Protein AF-A0A259MNX0-F1 (afdb_monomer_lite)

Foldseek 3Di:
DDDDPPPPPPPCPVVCALVNVQAQHP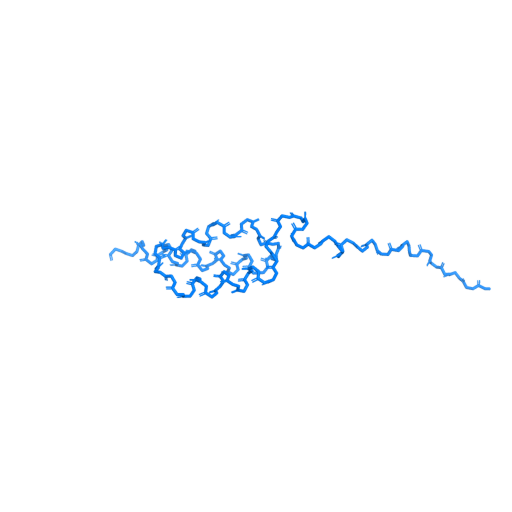VRVVVLVVVLVVDPLVVNLVSLVVRLVRHPDPVVSVVSVVVSVVSVVVVVDD

Radius of gyration: 19.0 Å; chains: 1; bounding box: 34×16×69 Å

Secondary structure (DSSP, 8-state):
------------TTSS-TTTTTPPPHHHHHHHHHHHHHS-HHHHHHHHHHHGGG---HHHHHHHHHHHHHHHHHTT--

Sequence (78 aa):
MAAEKLASPACQAHEADDAYMGFATREEIVRFLTELDSAPVPAKAEMLRRMLPKIRDSVLHAEIRARLTAIESDKSAP

pLDDT: mean 78.26, std 18.15, range [33.19, 94.56]

Structure (mmCIF, N/CA/C/O backbone):
data_AF-A0A259MNX0-F1
#
_entry.id   AF-A0A259MNX0-F1
#
loop_
_atom_site.group_PDB
_atom_site.id
_atom_site.type_symbol
_atom_site.label_atom_id
_atom_site.label_alt_id
_atom_site.label_comp_id
_atom_site.label_asym_id
_atom_site.label_entity_id
_atom_site.label_seq_id
_atom_site.pdbx_PDB_ins_code
_atom_site.Cartn_x
_atom_site.Cartn_y
_atom_site.Cartn_z
_atom_site.occupancy
_atom_site.B_iso_or_equiv
_atom_site.auth_seq_id
_atom_site.auth_comp_id
_atom_site.auth_asym_id
_atom_site.auth_atom_id
_atom_site.pdbx_PDB_model_num
ATOM 1 N N . MET A 1 1 ? 8.688 -7.207 -54.125 1.00 33.19 1 MET A N 1
ATOM 2 C CA . MET A 1 1 ? 9.300 -7.298 -52.782 1.00 33.19 1 MET A CA 1
ATOM 3 C C . MET A 1 1 ? 8.464 -6.435 -51.854 1.00 33.19 1 MET A C 1
ATOM 5 O O . MET A 1 1 ? 8.077 -5.347 -52.261 1.00 33.19 1 MET A O 1
ATOM 9 N N . ALA A 1 2 ? 8.024 -7.008 -50.735 1.00 40.50 2 ALA A N 1
ATOM 10 C CA . ALA A 1 2 ? 6.921 -6.509 -49.921 1.00 40.50 2 ALA A CA 1
ATOM 11 C C . ALA A 1 2 ? 7.308 -5.286 -49.079 1.00 40.50 2 ALA A C 1
ATOM 13 O O . ALA A 1 2 ? 8.442 -5.157 -48.635 1.00 40.50 2 ALA A O 1
ATOM 14 N N . ALA A 1 3 ? 6.327 -4.408 -48.869 1.00 47.66 3 ALA A N 1
ATOM 15 C CA . ALA A 1 3 ? 6.398 -3.248 -47.998 1.00 47.66 3 ALA A CA 1
ATOM 16 C C . ALA A 1 3 ? 6.483 -3.682 -46.526 1.00 47.66 3 ALA A C 1
ATOM 18 O O . ALA A 1 3 ? 5.473 -3.885 -45.843 1.00 47.66 3 ALA A O 1
ATOM 19 N N . GLU A 1 4 ? 7.705 -3.818 -46.035 1.00 48.84 4 GLU A N 1
ATOM 20 C CA . GLU A 1 4 ? 7.999 -3.950 -44.617 1.00 48.84 4 GLU A CA 1
ATOM 21 C C . GLU A 1 4 ? 7.981 -2.543 -44.032 1.00 48.84 4 GLU A C 1
ATOM 23 O O . GLU A 1 4 ? 8.964 -1.811 -44.036 1.00 48.84 4 GLU A O 1
ATOM 28 N N . LYS A 1 5 ? 6.778 -2.134 -43.626 1.00 45.84 5 LYS A N 1
ATOM 29 C CA . LYS A 1 5 ? 6.518 -1.167 -42.556 1.00 45.84 5 LYS A CA 1
ATOM 30 C C . LYS A 1 5 ? 7.757 -1.080 -41.659 1.00 45.84 5 LYS A C 1
ATOM 32 O O . LYS A 1 5 ? 7.993 -1.969 -40.844 1.00 45.84 5 LYS A O 1
ATOM 37 N N . LEU A 1 6 ? 8.517 0.003 -41.814 1.00 46.59 6 LEU A N 1
ATOM 38 C CA . LEU A 1 6 ? 9.394 0.533 -40.781 1.00 46.59 6 LEU A CA 1
ATOM 39 C C . LEU A 1 6 ? 8.462 0.963 -39.646 1.00 46.59 6 LEU A C 1
ATOM 41 O O . LEU A 1 6 ? 8.175 2.142 -39.463 1.00 46.59 6 LEU A O 1
ATOM 45 N N . ALA A 1 7 ? 7.880 -0.012 -38.949 1.00 50.81 7 ALA A N 1
ATOM 46 C CA . ALA A 1 7 ? 7.358 0.209 -37.626 1.00 50.81 7 ALA A CA 1
ATOM 47 C C . ALA A 1 7 ? 8.604 0.566 -36.826 1.00 50.81 7 ALA A C 1
ATOM 49 O O . ALA A 1 7 ? 9.379 -0.314 -36.449 1.00 50.81 7 ALA A O 1
ATOM 50 N N . SER A 1 8 ? 8.854 1.876 -36.724 1.00 48.91 8 SER A N 1
ATOM 51 C CA . SER A 1 8 ? 9.874 2.462 -35.870 1.00 48.91 8 SER A CA 1
ATOM 52 C C . SER A 1 8 ? 9.902 1.658 -34.578 1.00 48.91 8 SER A C 1
ATOM 54 O O . SER A 1 8 ? 8.812 1.370 -34.070 1.00 48.91 8 SER A O 1
ATOM 56 N N . PRO A 1 9 ? 11.094 1.237 -34.109 1.00 52.91 9 PRO A N 1
ATOM 57 C CA . PRO A 1 9 ? 11.232 0.326 -32.981 1.00 52.91 9 PRO A CA 1
ATOM 58 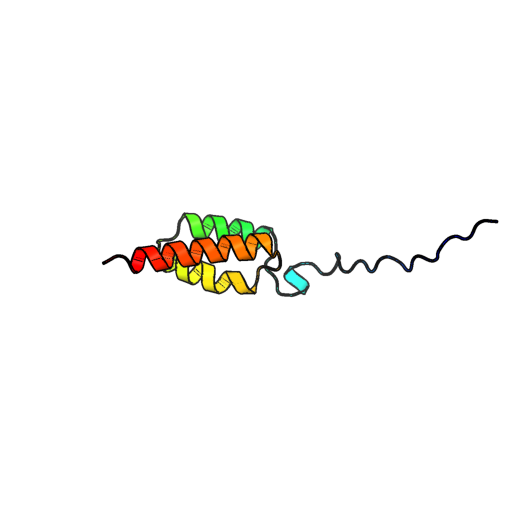C C . PRO A 1 9 ? 10.278 0.812 -31.910 1.00 52.91 9 PRO A C 1
ATOM 60 O O . PRO A 1 9 ? 10.374 1.976 -31.520 1.00 52.91 9 PRO A O 1
ATOM 63 N N . ALA A 1 10 ? 9.283 -0.016 -31.567 1.00 58.94 10 ALA A N 1
ATOM 64 C CA . ALA A 1 10 ? 8.310 0.326 -30.547 1.00 58.94 10 ALA A CA 1
ATOM 65 C C . ALA A 1 10 ? 9.134 0.840 -29.376 1.00 58.94 10 ALA A C 1
ATOM 67 O O . ALA A 1 10 ? 9.948 0.078 -28.855 1.00 58.94 10 ALA A O 1
ATOM 68 N N . CYS A 1 11 ? 9.048 2.147 -29.097 1.00 48.47 11 CYS A N 1
ATOM 69 C CA . CYS A 1 11 ? 9.860 2.784 -28.079 1.00 48.47 11 CYS A CA 1
ATOM 70 C C . CYS A 1 11 ? 9.688 1.924 -26.839 1.00 48.47 11 CYS A C 1
ATOM 72 O O . CYS A 1 11 ? 8.591 1.882 -26.278 1.00 48.47 11 CYS A O 1
ATOM 74 N N . GLN A 1 12 ? 10.734 1.185 -26.467 1.00 46.34 12 GLN A N 1
ATOM 75 C CA . GLN A 1 12 ? 10.749 0.367 -25.267 1.00 46.34 12 GLN A CA 1
ATOM 76 C C . GLN A 1 12 ? 10.856 1.322 -24.076 1.00 46.34 12 GLN A C 1
ATOM 78 O O . GLN A 1 12 ? 11.778 1.271 -23.282 1.00 46.34 12 GLN A O 1
ATOM 83 N N . ALA A 1 13 ? 9.869 2.203 -23.921 1.00 52.22 13 ALA A N 1
ATOM 84 C CA . ALA A 1 13 ? 9.602 2.952 -22.704 1.00 52.22 13 ALA A CA 1
ATOM 85 C C . ALA A 1 13 ? 9.088 2.022 -21.585 1.00 52.22 13 ALA A C 1
ATOM 87 O O . ALA A 1 13 ? 8.647 2.490 -20.544 1.00 52.22 13 ALA A O 1
ATOM 88 N N . HIS A 1 14 ? 9.131 0.704 -21.807 1.00 51.19 14 HIS A N 1
ATOM 89 C CA . HIS A 1 14 ? 9.048 -0.309 -20.767 1.00 51.19 14 HIS A CA 1
ATOM 90 C C . HIS A 1 14 ? 10.366 -0.441 -19.979 1.00 51.19 14 HIS A C 1
ATOM 92 O O . HIS A 1 14 ? 10.325 -0.878 -18.837 1.00 51.19 14 HIS A O 1
ATOM 98 N N . GLU A 1 15 ? 11.514 -0.032 -20.543 1.00 46.75 15 GLU A N 1
ATOM 99 C CA . GLU A 1 15 ? 12.826 -0.086 -19.863 1.00 46.75 15 GLU A CA 1
ATOM 100 C C . GLU A 1 15 ? 13.058 1.060 -18.867 1.00 46.75 15 GLU A C 1
ATOM 102 O O . GLU A 1 15 ? 14.027 1.041 -18.110 1.00 46.75 15 GLU A O 1
ATOM 107 N N . ALA A 1 16 ? 12.162 2.050 -18.822 1.00 53.66 16 ALA A N 1
ATOM 108 C CA . ALA A 1 16 ? 12.105 2.968 -17.695 1.00 53.66 16 ALA A CA 1
ATOM 109 C C . ALA A 1 16 ? 11.444 2.225 -16.526 1.00 53.66 16 ALA A C 1
ATOM 111 O O . ALA A 1 16 ? 10.218 2.239 -16.379 1.00 53.66 16 ALA A O 1
ATOM 112 N N . ASP A 1 17 ? 12.269 1.522 -15.749 1.00 64.44 17 ASP A N 1
ATOM 113 C CA . ASP A 1 17 ? 11.844 0.821 -14.540 1.00 64.44 17 ASP A CA 1
ATOM 114 C C . ASP A 1 17 ? 11.033 1.768 -13.638 1.00 64.44 17 ASP A C 1
ATOM 116 O O . ASP A 1 17 ? 11.281 2.978 -13.610 1.00 64.44 17 ASP A O 1
ATOM 120 N N . ASP A 1 18 ? 10.049 1.240 -12.909 1.00 70.25 18 ASP A N 1
ATOM 121 C CA . ASP A 1 18 ? 9.215 2.032 -11.996 1.00 70.25 18 ASP A CA 1
ATOM 122 C C . ASP A 1 18 ? 10.070 2.919 -11.079 1.00 70.25 18 ASP A C 1
ATOM 124 O O . ASP A 1 18 ? 9.776 4.108 -10.918 1.00 70.25 18 ASP A O 1
ATOM 128 N N . ALA A 1 19 ? 11.200 2.380 -10.606 1.00 71.69 19 ALA A N 1
ATOM 129 C CA . ALA A 1 19 ? 12.169 3.107 -9.796 1.00 71.69 19 ALA A CA 1
ATOM 130 C C . ALA A 1 19 ? 12.795 4.309 -10.524 1.00 71.69 19 ALA A C 1
ATOM 132 O O . ALA A 1 19 ? 12.988 5.364 -9.917 1.00 71.69 19 ALA A O 1
ATOM 133 N N . TYR A 1 20 ? 13.094 4.185 -11.822 1.00 68.00 20 TYR A N 1
ATOM 134 C CA . TYR A 1 20 ? 13.663 5.272 -12.626 1.00 68.00 20 TYR A CA 1
ATOM 135 C C . TYR A 1 20 ? 12.684 6.445 -12.768 1.00 68.00 20 TYR A C 1
ATOM 137 O O . TYR A 1 20 ? 13.089 7.605 -12.735 1.00 68.00 20 TYR A O 1
ATOM 145 N N . MET A 1 21 ? 11.386 6.151 -12.869 1.00 78.62 21 MET A N 1
ATOM 146 C CA . MET A 1 21 ? 10.327 7.161 -12.994 1.00 78.62 21 MET A CA 1
ATOM 147 C C . MET A 1 21 ? 9.836 7.706 -11.641 1.00 78.62 21 MET A C 1
ATOM 149 O O . MET A 1 21 ? 8.940 8.548 -11.609 1.00 78.62 21 MET A O 1
ATOM 153 N N . GLY A 1 22 ? 10.417 7.252 -10.524 1.00 82.69 22 GLY A N 1
ATOM 154 C CA . GLY A 1 22 ? 10.023 7.657 -9.172 1.00 82.69 22 GLY A CA 1
ATOM 155 C C . GLY A 1 22 ? 8.744 6.986 -8.657 1.00 82.69 22 GLY A C 1
ATOM 156 O O . GLY A 1 22 ? 8.207 7.406 -7.627 1.00 82.69 22 GLY A O 1
ATOM 157 N N . PHE A 1 23 ? 8.260 5.954 -9.351 1.00 87.62 23 PHE A N 1
ATOM 158 C CA . PHE A 1 23 ? 7.177 5.095 -8.890 1.00 87.62 23 PHE A CA 1
ATOM 159 C C . PHE A 1 23 ? 7.720 3.967 -8.010 1.00 87.62 23 PHE A C 1
ATOM 161 O O . PHE A 1 23 ? 8.887 3.589 -8.078 1.00 87.62 23 PHE A O 1
ATOM 168 N N . ALA A 1 24 ? 6.853 3.431 -7.157 1.00 88.19 24 ALA A N 1
ATOM 169 C CA . ALA A 1 24 ? 7.168 2.262 -6.362 1.00 88.19 24 ALA A CA 1
ATOM 170 C C . ALA A 1 24 ? 7.257 1.036 -7.273 1.00 88.19 24 ALA A C 1
ATOM 172 O O . ALA A 1 24 ? 6.329 0.736 -8.031 1.00 88.19 24 ALA A O 1
ATOM 173 N N . THR A 1 25 ? 8.357 0.305 -7.153 1.00 88.88 25 THR A N 1
ATOM 174 C CA . THR A 1 25 ? 8.529 -0.990 -7.810 1.00 88.88 25 THR A CA 1
ATOM 175 C C . THR A 1 25 ? 7.552 -2.024 -7.257 1.00 88.88 25 THR A C 1
ATOM 177 O O . THR A 1 25 ? 6.993 -1.888 -6.163 1.00 88.88 25 THR A O 1
ATOM 180 N N . ARG A 1 26 ? 7.377 -3.133 -7.983 1.00 86.88 26 ARG A N 1
ATOM 181 C CA . ARG A 1 26 ? 6.556 -4.257 -7.508 1.00 86.88 26 ARG A CA 1
ATOM 182 C C . ARG A 1 26 ? 7.027 -4.789 -6.150 1.00 86.88 26 ARG A C 1
ATOM 184 O O . ARG A 1 26 ? 6.192 -5.122 -5.314 1.00 86.88 26 ARG A O 1
ATOM 191 N N . GLU A 1 27 ? 8.336 -4.879 -5.927 1.00 89.06 27 GLU A N 1
ATOM 192 C CA . GLU A 1 27 ? 8.907 -5.358 -4.662 1.00 89.06 27 GLU A CA 1
ATOM 193 C C . GLU A 1 27 ? 8.595 -4.405 -3.503 1.00 89.06 27 GLU A C 1
ATOM 195 O O . GLU A 1 27 ? 8.173 -4.849 -2.433 1.00 89.06 27 GLU A O 1
ATOM 200 N N . GLU A 1 28 ? 8.710 -3.094 -3.733 1.00 89.88 28 GLU A N 1
ATOM 201 C CA . GLU A 1 28 ? 8.324 -2.077 -2.754 1.00 89.88 28 GLU A CA 1
ATOM 202 C C . GLU A 1 28 ? 6.827 -2.117 -2.445 1.00 89.88 28 GLU A C 1
ATOM 204 O O . GLU A 1 28 ? 6.445 -2.020 -1.281 1.00 89.88 28 GLU A O 1
ATOM 209 N N . ILE A 1 29 ? 5.978 -2.305 -3.460 1.00 90.06 29 ILE A N 1
ATOM 210 C CA . ILE A 1 29 ? 4.527 -2.438 -3.284 1.00 90.06 29 ILE A CA 1
ATOM 211 C C . ILE A 1 29 ? 4.198 -3.677 -2.448 1.00 90.06 29 ILE A C 1
ATOM 213 O O . ILE A 1 29 ? 3.405 -3.586 -1.513 1.00 90.06 29 ILE A O 1
ATOM 217 N N . VAL A 1 30 ? 4.803 -4.831 -2.742 1.00 92.31 30 VAL A N 1
ATOM 218 C CA . VAL A 1 30 ? 4.559 -6.066 -1.978 1.00 92.31 30 VAL A CA 1
ATOM 219 C C . VAL A 1 30 ? 4.997 -5.896 -0.526 1.00 92.31 30 VAL A C 1
ATOM 221 O O . VAL A 1 30 ? 4.210 -6.174 0.378 1.00 92.31 30 VAL A O 1
ATOM 224 N N . ARG A 1 31 ? 6.207 -5.375 -0.291 1.00 93.50 31 ARG A N 1
ATOM 225 C CA . ARG A 1 31 ? 6.703 -5.105 1.064 1.00 93.50 31 ARG A CA 1
ATOM 226 C C . ARG A 1 31 ? 5.788 -4.135 1.810 1.00 93.50 31 ARG A C 1
ATOM 228 O O . ARG A 1 31 ? 5.442 -4.385 2.962 1.00 93.50 31 ARG A O 1
ATOM 235 N N . PHE A 1 32 ? 5.368 -3.062 1.147 1.00 92.81 32 PHE A N 1
ATOM 236 C CA . PHE A 1 32 ? 4.436 -2.091 1.703 1.00 92.81 32 PHE A CA 1
ATOM 237 C C . PHE A 1 32 ? 3.111 -2.738 2.109 1.00 92.81 32 PHE A C 1
ATOM 239 O O . PHE A 1 32 ? 2.626 -2.476 3.203 1.00 92.81 32 PHE A O 1
ATOM 246 N N . LEU A 1 33 ? 2.529 -3.596 1.264 1.00 92.50 33 LEU A N 1
ATOM 247 C CA . LEU A 1 33 ? 1.276 -4.287 1.577 1.00 92.50 33 LEU A CA 1
ATOM 248 C C . LEU A 1 33 ? 1.430 -5.238 2.773 1.00 92.50 33 LEU A C 1
ATOM 250 O O . LEU A 1 33 ? 0.520 -5.320 3.595 1.00 92.50 33 LEU A O 1
ATOM 254 N N . THR A 1 34 ? 2.579 -5.906 2.914 1.00 94.56 34 THR A N 1
ATOM 255 C CA . THR A 1 34 ? 2.886 -6.730 4.095 1.00 94.56 34 THR A CA 1
ATOM 256 C C . THR A 1 34 ? 2.973 -5.892 5.372 1.00 94.56 34 THR A C 1
ATOM 258 O O . THR A 1 34 ? 2.373 -6.250 6.387 1.00 94.56 34 THR A O 1
ATOM 261 N N . GLU A 1 35 ? 3.678 -4.757 5.334 1.00 93.19 35 GLU A N 1
ATOM 262 C CA . GLU A 1 35 ? 3.761 -3.845 6.484 1.00 93.19 35 GLU A CA 1
ATOM 263 C C . GLU A 1 35 ? 2.391 -3.227 6.807 1.00 93.19 35 GLU A C 1
ATOM 265 O O . GLU A 1 35 ? 2.018 -3.107 7.975 1.00 93.19 35 GLU A O 1
ATOM 270 N N . LEU A 1 36 ? 1.607 -2.896 5.778 1.00 92.25 36 LEU A N 1
ATOM 271 C CA . LEU A 1 36 ? 0.259 -2.356 5.914 1.00 92.25 36 LEU A CA 1
ATOM 272 C C . LEU A 1 36 ? -0.684 -3.336 6.614 1.00 92.25 36 LEU A C 1
ATOM 274 O O . LEU A 1 36 ? -1.539 -2.904 7.383 1.00 92.25 36 LEU A O 1
ATOM 278 N N . ASP A 1 37 ? -0.562 -4.639 6.367 1.00 91.94 37 ASP A N 1
ATOM 279 C CA . ASP A 1 37 ? -1.420 -5.635 7.010 1.00 91.94 37 ASP A CA 1
ATOM 280 C C . ASP A 1 37 ? -1.182 -5.694 8.527 1.00 91.94 37 ASP A C 1
ATOM 282 O O . ASP A 1 37 ? -2.138 -5.694 9.307 1.00 91.94 37 ASP A O 1
ATOM 286 N N . SER A 1 38 ? 0.087 -5.593 8.932 1.00 91.94 38 SER A N 1
ATOM 287 C CA . SER A 1 38 ? 0.532 -5.662 10.331 1.00 91.94 38 SER A CA 1
ATOM 288 C C . SER A 1 38 ? 0.382 -4.347 11.112 1.00 91.94 38 SER A C 1
ATOM 290 O O . SER A 1 38 ? 0.458 -4.345 12.341 1.00 91.94 38 SER A O 1
ATOM 292 N N . ALA A 1 39 ? 0.195 -3.214 10.432 1.00 92.38 39 ALA A N 1
ATOM 293 C CA . ALA A 1 39 ? 0.112 -1.902 11.070 1.00 92.38 39 ALA A CA 1
ATOM 294 C C . ALA A 1 39 ? -1.246 -1.662 11.772 1.00 92.38 39 ALA A C 1
ATOM 296 O O . ALA A 1 39 ? -2.275 -2.186 11.352 1.00 92.38 39 ALA A O 1
ATOM 297 N N . PRO A 1 40 ? -1.322 -0.823 12.819 1.00 91.12 40 PRO A N 1
ATOM 298 C CA . PRO A 1 40 ? -2.605 -0.395 13.378 1.00 91.12 40 PRO A CA 1
ATOM 299 C C . PRO A 1 40 ? -3.337 0.565 12.423 1.00 91.12 40 PRO A C 1
ATOM 301 O O . PRO A 1 40 ? -2.704 1.314 11.682 1.00 91.12 40 PRO A O 1
ATOM 304 N N . VAL A 1 41 ? -4.675 0.603 12.475 1.00 86.88 41 VAL A N 1
ATOM 305 C CA . VAL A 1 41 ? -5.547 1.443 11.617 1.00 86.88 41 VAL A CA 1
ATOM 306 C C . VAL A 1 41 ? -5.053 2.892 11.406 1.00 86.88 41 VAL A C 1
ATOM 308 O O . VAL A 1 41 ? -4.966 3.311 10.249 1.00 86.88 41 VAL A O 1
ATOM 311 N N . PRO A 1 42 ? -4.672 3.671 12.443 1.00 85.25 42 PRO A N 1
ATOM 312 C CA . PRO A 1 42 ? -4.162 5.031 12.234 1.00 85.25 42 PRO A CA 1
ATOM 313 C C . PRO A 1 42 ? -2.864 5.074 11.415 1.00 85.25 42 PRO A C 1
ATOM 315 O O . PRO A 1 42 ? -2.704 5.955 10.571 1.00 85.25 42 PRO A O 1
ATOM 318 N N . ALA A 1 43 ? -1.964 4.108 11.615 1.00 89.50 43 ALA A N 1
ATOM 319 C CA . ALA A 1 43 ? -0.742 3.992 10.827 1.00 89.50 43 ALA A CA 1
ATOM 320 C C . ALA A 1 43 ? -1.049 3.546 9.389 1.00 89.50 43 ALA A C 1
ATOM 322 O O . ALA A 1 43 ? -0.469 4.095 8.455 1.00 89.50 43 ALA A O 1
ATOM 323 N N . LYS A 1 44 ? -2.024 2.641 9.186 1.00 91.25 44 LYS A N 1
ATOM 324 C CA . LYS A 1 44 ? -2.465 2.225 7.842 1.00 91.25 44 LYS A CA 1
ATOM 325 C C . LYS A 1 44 ? -2.908 3.421 7.000 1.00 91.25 44 LYS A C 1
ATOM 327 O O . LYS A 1 44 ? -2.478 3.551 5.859 1.00 91.25 44 LYS A O 1
ATOM 332 N N . ALA A 1 45 ? -3.718 4.324 7.556 1.00 90.25 45 ALA A N 1
ATOM 333 C CA . ALA A 1 45 ? -4.186 5.504 6.826 1.00 90.25 45 ALA A CA 1
ATOM 334 C C . ALA A 1 45 ? -3.027 6.412 6.370 1.00 90.25 45 ALA A C 1
ATOM 336 O O . ALA A 1 45 ? -2.990 6.848 5.218 1.00 90.25 45 ALA A O 1
ATOM 337 N N . GLU A 1 46 ? -2.052 6.672 7.244 1.00 91.62 46 GLU A N 1
ATOM 338 C CA . GLU A 1 46 ? -0.876 7.478 6.896 1.00 91.62 46 GLU A CA 1
ATOM 339 C C . GLU A 1 46 ? -0.001 6.793 5.836 1.00 91.62 46 GLU A C 1
ATOM 341 O O . GLU A 1 46 ? 0.404 7.419 4.853 1.00 91.62 46 GLU A O 1
ATOM 346 N N . MET A 1 47 ? 0.242 5.493 6.001 1.00 92.38 47 MET A N 1
ATOM 347 C CA . MET A 1 47 ? 1.002 4.673 5.061 1.00 92.38 47 MET A CA 1
ATOM 348 C C . MET A 1 47 ? 0.375 4.700 3.660 1.00 92.38 47 MET A C 1
ATOM 350 O O . MET A 1 47 ? 1.075 4.958 2.679 1.00 92.38 47 MET A O 1
ATOM 354 N N . LEU A 1 48 ? -0.947 4.522 3.558 1.00 92.69 48 LEU A N 1
ATOM 355 C CA . LEU A 1 48 ? -1.670 4.579 2.283 1.00 92.69 48 LEU A CA 1
ATOM 356 C C . LEU A 1 48 ? -1.580 5.957 1.621 1.00 92.69 48 LEU A C 1
ATOM 358 O O . LEU A 1 48 ? -1.300 6.034 0.425 1.00 92.69 48 LEU A O 1
ATOM 362 N N . ARG A 1 49 ? -1.736 7.048 2.386 1.00 92.38 49 ARG A N 1
ATOM 363 C CA . ARG A 1 49 ? -1.604 8.422 1.864 1.00 92.38 49 ARG A CA 1
ATOM 364 C C . ARG A 1 49 ? -0.221 8.690 1.272 1.00 92.38 49 ARG A C 1
ATOM 366 O O . ARG A 1 49 ? -0.113 9.375 0.260 1.00 92.38 49 ARG A O 1
ATOM 373 N N . ARG A 1 50 ? 0.832 8.144 1.886 1.00 91.88 50 ARG A N 1
ATOM 374 C CA . ARG A 1 50 ? 2.217 8.295 1.411 1.00 91.88 50 ARG A CA 1
ATOM 375 C C . ARG A 1 50 ? 2.517 7.452 0.173 1.00 91.88 50 ARG A C 1
ATOM 377 O O . ARG A 1 50 ? 3.331 7.871 -0.647 1.00 91.88 50 ARG A O 1
ATOM 384 N N . MET A 1 51 ? 1.895 6.279 0.050 1.00 92.31 51 MET A N 1
ATOM 385 C CA . MET A 1 51 ? 2.174 5.338 -1.037 1.00 92.31 51 MET A CA 1
ATOM 386 C C . MET A 1 51 ? 1.384 5.641 -2.311 1.00 92.31 51 MET A C 1
ATOM 388 O O . MET A 1 51 ? 1.928 5.486 -3.397 1.00 92.31 51 MET A O 1
ATOM 392 N N . LEU A 1 52 ? 0.144 6.131 -2.196 1.00 90.75 52 LEU A N 1
ATOM 393 C CA . LEU A 1 52 ? -0.723 6.465 -3.334 1.00 90.75 52 LEU A CA 1
ATOM 394 C C . LEU A 1 52 ? -0.033 7.236 -4.480 1.00 90.75 52 LEU A C 1
ATOM 396 O O . LEU A 1 52 ? -0.088 6.747 -5.605 1.00 90.75 52 LEU A O 1
ATOM 400 N N . PRO A 1 53 ? 0.670 8.367 -4.254 1.00 90.19 53 PRO A N 1
ATOM 401 C CA . PRO A 1 53 ? 1.296 9.119 -5.350 1.00 90.19 53 PRO A CA 1
ATOM 402 C C . PRO A 1 53 ? 2.433 8.365 -6.056 1.00 90.19 53 PRO A C 1
ATOM 404 O O . PRO A 1 53 ? 2.854 8.775 -7.133 1.00 90.19 53 PRO A O 1
ATOM 407 N N . LYS A 1 54 ? 2.940 7.278 -5.464 1.00 89.75 54 LYS A N 1
ATOM 408 C CA . LYS A 1 54 ? 4.013 6.452 -6.025 1.00 89.75 54 LYS A CA 1
ATOM 409 C C . LYS A 1 54 ? 3.492 5.265 -6.834 1.00 89.75 54 LYS A C 1
ATOM 411 O O . LYS A 1 54 ? 4.294 4.515 -7.374 1.00 89.75 54 LYS A O 1
ATOM 416 N N . ILE A 1 55 ? 2.182 5.058 -6.928 1.00 89.06 55 ILE A N 1
ATOM 417 C CA . ILE A 1 55 ? 1.607 3.915 -7.644 1.00 89.06 55 ILE A CA 1
ATOM 418 C C . ILE A 1 55 ? 1.174 4.369 -9.034 1.00 89.06 55 ILE A C 1
ATOM 420 O O . ILE A 1 55 ? 0.189 5.091 -9.170 1.00 89.06 55 ILE A O 1
ATOM 424 N N . ARG A 1 56 ? 1.894 3.922 -10.073 1.00 86.31 56 ARG A N 1
ATOM 425 C CA . ARG A 1 56 ? 1.515 4.203 -11.470 1.00 86.31 56 ARG A CA 1
ATOM 426 C C . ARG A 1 56 ? 0.268 3.448 -11.921 1.00 86.31 56 ARG A C 1
ATOM 428 O O . ARG A 1 56 ? -0.463 3.918 -12.790 1.00 86.31 56 ARG A O 1
ATOM 435 N N . ASP A 1 57 ? 0.057 2.252 -11.372 1.00 86.00 57 ASP A N 1
ATOM 436 C CA . ASP A 1 57 ? -1.008 1.362 -11.812 1.00 86.00 57 ASP A CA 1
ATOM 437 C C . ASP A 1 57 ? -2.359 1.948 -11.402 1.00 86.00 57 ASP A C 1
ATOM 439 O O . ASP A 1 57 ? -2.665 2.098 -10.219 1.00 86.00 57 ASP A O 1
ATOM 443 N N . SER A 1 58 ? -3.159 2.328 -12.397 1.00 84.50 58 SER A N 1
ATOM 444 C CA . SER A 1 58 ? -4.402 3.063 -12.160 1.00 84.50 58 SER A CA 1
ATOM 445 C C . SER A 1 58 ? -5.453 2.219 -11.437 1.00 84.50 58 SER A C 1
ATOM 447 O O . SER A 1 58 ? -6.262 2.769 -10.688 1.00 84.50 58 SER A O 1
ATOM 449 N N . VAL A 1 59 ? -5.430 0.895 -11.623 1.00 88.88 59 VAL A N 1
ATOM 450 C CA . VAL A 1 59 ? -6.354 -0.034 -10.960 1.00 88.88 59 VAL A CA 1
ATOM 451 C C . VAL A 1 59 ? -5.970 -0.174 -9.490 1.00 88.88 59 VAL A C 1
ATOM 453 O O . VAL A 1 59 ? -6.796 0.070 -8.613 1.00 88.88 59 VAL A O 1
ATOM 456 N N . LEU A 1 60 ? -4.701 -0.467 -9.207 1.00 88.19 60 LEU A N 1
ATOM 457 C CA . LEU A 1 60 ? -4.169 -0.586 -7.854 1.00 88.19 60 LEU A CA 1
ATOM 458 C C . LEU A 1 60 ? -4.275 0.736 -7.083 1.00 88.19 60 LEU A C 1
ATOM 460 O O . LEU A 1 60 ? -4.620 0.739 -5.901 1.00 88.19 60 LEU A O 1
ATOM 464 N N . HIS A 1 61 ? -4.030 1.868 -7.744 1.00 91.00 61 HIS A N 1
ATOM 465 C CA . HIS A 1 61 ? -4.226 3.192 -7.161 1.00 91.00 61 HIS A CA 1
ATOM 466 C C . HIS A 1 61 ? -5.691 3.410 -6.749 1.00 91.00 61 HIS A C 1
ATOM 468 O O . HIS A 1 61 ? -5.961 3.882 -5.642 1.00 91.00 61 HIS A O 1
ATOM 474 N N . ALA A 1 62 ? -6.653 3.057 -7.610 1.00 91.31 62 ALA A N 1
ATOM 475 C CA . ALA A 1 62 ? -8.078 3.166 -7.298 1.00 91.31 62 ALA A CA 1
ATOM 476 C C . ALA A 1 62 ? -8.487 2.252 -6.129 1.00 91.31 62 ALA A C 1
ATOM 478 O O . ALA A 1 62 ? -9.171 2.705 -5.210 1.00 91.3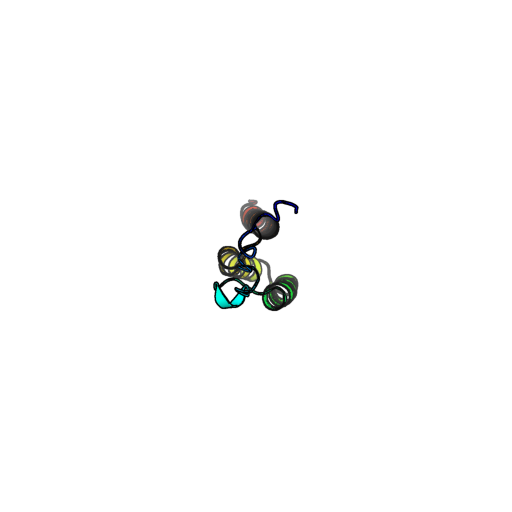1 62 ALA A O 1
ATOM 479 N N . GLU A 1 63 ? -8.012 1.006 -6.123 1.00 92.25 63 GLU A N 1
ATOM 480 C CA . GLU A 1 63 ? -8.244 0.035 -5.047 1.00 92.25 63 GLU A CA 1
ATOM 481 C C . GLU A 1 63 ? -7.723 0.542 -3.696 1.00 92.25 63 GLU A C 1
ATOM 483 O O . GLU A 1 63 ? -8.440 0.552 -2.692 1.00 92.25 63 GLU A O 1
ATOM 488 N N . ILE A 1 64 ? -6.475 1.012 -3.658 1.00 91.88 64 ILE A N 1
ATOM 489 C CA . ILE A 1 64 ? -5.854 1.517 -2.430 1.00 91.88 64 ILE A CA 1
ATOM 490 C C . ILE A 1 64 ? -6.554 2.787 -1.942 1.00 91.88 64 ILE A C 1
ATOM 492 O O . ILE A 1 64 ? -6.760 2.952 -0.737 1.00 91.88 64 ILE A O 1
ATOM 496 N N . ARG A 1 65 ? -6.979 3.660 -2.860 1.00 93.25 65 ARG A N 1
ATOM 497 C CA . ARG A 1 65 ? -7.761 4.851 -2.518 1.00 93.25 65 ARG A CA 1
ATOM 498 C C . ARG A 1 65 ? -9.100 4.476 -1.884 1.00 93.25 65 ARG A C 1
ATOM 500 O O . ARG A 1 65 ? -9.460 5.061 -0.868 1.00 93.25 65 ARG A O 1
ATOM 507 N N . ALA A 1 66 ? -9.808 3.493 -2.438 1.00 93.19 66 ALA A N 1
ATOM 508 C CA . ALA A 1 66 ? -11.065 3.012 -1.869 1.00 93.19 66 ALA A CA 1
ATOM 509 C C . ALA A 1 66 ? -10.869 2.459 -0.446 1.00 93.19 66 ALA A C 1
ATOM 511 O O . ALA A 1 66 ? -11.637 2.790 0.459 1.00 93.19 66 ALA A O 1
ATOM 512 N N . ARG A 1 67 ? -9.796 1.690 -0.217 1.00 90.94 67 ARG A N 1
ATOM 513 C CA . ARG A 1 67 ? -9.437 1.188 1.121 1.00 90.94 67 ARG A CA 1
ATOM 514 C C . ARG A 1 67 ? -9.134 2.314 2.110 1.00 90.94 67 ARG A C 1
ATOM 516 O O . ARG A 1 67 ? -9.581 2.244 3.252 1.00 90.94 67 ARG A O 1
ATOM 523 N N . LEU A 1 68 ? -8.410 3.353 1.685 1.00 91.88 68 LEU A N 1
ATOM 524 C CA . LEU A 1 68 ? -8.140 4.526 2.521 1.00 91.88 68 LEU A CA 1
ATOM 525 C C . LEU A 1 68 ? -9.446 5.220 2.937 1.00 91.88 68 LEU A C 1
ATOM 527 O O . LEU A 1 68 ? -9.648 5.467 4.121 1.00 91.88 68 LEU A O 1
ATOM 531 N N . THR A 1 69 ? -10.361 5.451 1.993 1.00 91.75 69 THR A N 1
ATOM 532 C CA . THR A 1 69 ? -11.664 6.063 2.289 1.00 91.75 69 THR A CA 1
ATOM 533 C C . THR A 1 69 ? -12.499 5.213 3.249 1.00 91.75 69 THR A C 1
ATOM 535 O O . THR A 1 69 ? -13.148 5.769 4.133 1.00 91.75 69 THR A O 1
ATOM 538 N N . ALA A 1 70 ? -12.463 3.883 3.133 1.00 90.19 70 ALA A N 1
ATOM 539 C CA . ALA A 1 70 ? -13.150 2.992 4.069 1.00 90.19 70 ALA A CA 1
ATOM 540 C C . ALA A 1 70 ? -12.593 3.120 5.49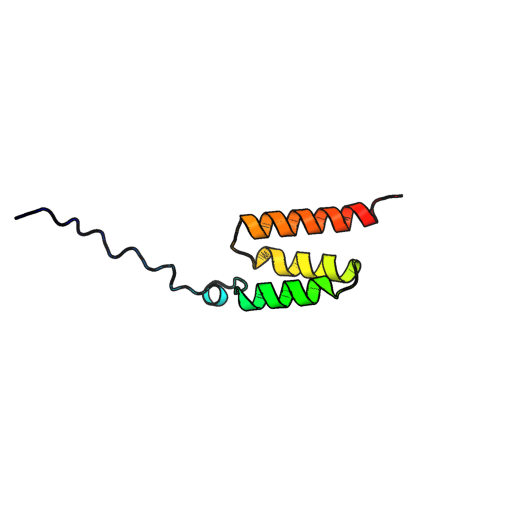9 1.00 90.19 70 ALA A C 1
ATOM 542 O O . ALA A 1 70 ? -13.362 3.276 6.443 1.00 90.19 70 ALA A O 1
ATOM 543 N N . ILE A 1 71 ? -11.264 3.144 5.649 1.00 88.12 71 ILE A N 1
ATOM 544 C CA . ILE A 1 71 ? -10.589 3.340 6.944 1.00 88.12 71 ILE A CA 1
ATOM 545 C C . ILE A 1 71 ? -10.935 4.709 7.560 1.00 88.12 71 ILE A C 1
ATOM 547 O O . ILE A 1 71 ? -11.148 4.824 8.765 1.00 88.12 71 ILE A O 1
ATOM 551 N N . GLU A 1 72 ? -10.993 5.762 6.746 1.00 87.56 72 GLU A N 1
ATOM 552 C CA . GLU A 1 72 ? -11.331 7.116 7.205 1.00 87.56 72 GLU A CA 1
ATOM 553 C C . GLU A 1 72 ? -12.817 7.265 7.567 1.00 87.56 72 GLU A C 1
ATOM 555 O O . GLU A 1 72 ? -13.164 8.022 8.479 1.00 87.56 72 GLU A O 1
ATOM 560 N N . SER 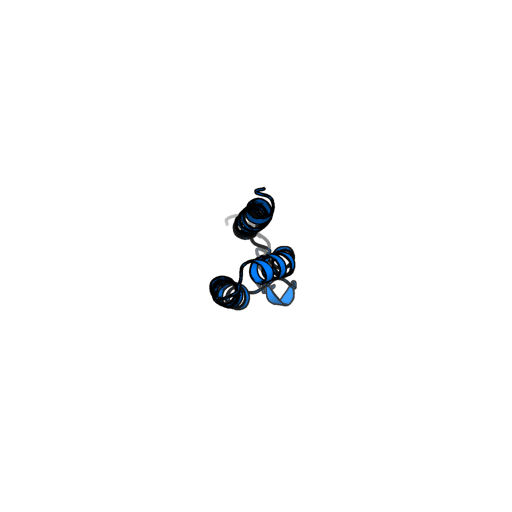A 1 73 ? -13.690 6.525 6.882 1.00 83.25 73 SER A N 1
ATOM 561 C CA . SER A 1 73 ? -15.133 6.512 7.141 1.00 83.25 73 SER A CA 1
ATOM 562 C C . SER A 1 73 ? -15.479 5.747 8.419 1.00 83.25 73 SER A C 1
ATOM 564 O O . SER A 1 73 ? -16.351 6.191 9.157 1.00 83.25 73 SER A O 1
ATOM 566 N N . ASP A 1 74 ? -14.760 4.663 8.727 1.00 77.31 74 ASP A N 1
ATOM 567 C CA . ASP A 1 74 ? -14.904 3.905 9.982 1.00 77.31 74 ASP A CA 1
ATOM 568 C C . ASP A 1 74 ? -14.596 4.772 11.216 1.00 77.31 74 ASP A C 1
ATOM 570 O O . ASP A 1 74 ? -15.328 4.761 12.200 1.00 77.31 74 ASP A O 1
ATOM 574 N N . LYS A 1 75 ? -13.594 5.656 11.116 1.00 63.28 75 LYS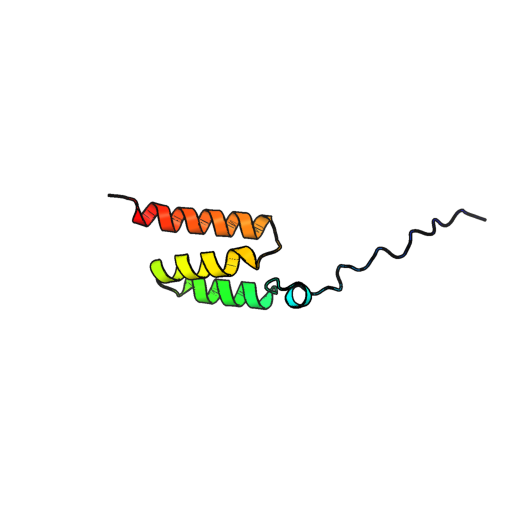 A N 1
ATOM 575 C CA . LYS A 1 75 ? -13.299 6.667 12.149 1.00 63.28 75 LYS A CA 1
ATOM 576 C C . LYS A 1 75 ? -14.396 7.737 12.285 1.00 63.28 75 LYS A C 1
ATOM 578 O O . LYS A 1 75 ? -14.438 8.446 13.287 1.00 63.28 75 LYS A O 1
ATOM 583 N N . SER A 1 76 ? -15.225 7.901 11.256 1.00 56.09 76 SER A N 1
ATOM 584 C CA . SER A 1 76 ? -16.271 8.927 11.182 1.00 56.09 76 SER A CA 1
ATOM 585 C C . SER A 1 76 ? -17.648 8.407 11.615 1.00 56.09 76 SER A C 1
ATOM 587 O O . SER A 1 76 ? -18.614 9.169 11.574 1.00 56.09 76 SER A O 1
ATOM 589 N N . ALA A 1 77 ? -17.754 7.136 12.023 1.00 44.19 77 ALA A N 1
ATOM 590 C CA . ALA A 1 77 ? -18.962 6.598 12.636 1.00 44.19 77 ALA A CA 1
ATOM 591 C C . ALA A 1 77 ? -19.097 7.134 14.084 1.00 44.19 77 ALA A C 1
ATOM 593 O O . ALA A 1 77 ? -18.145 6.990 14.856 1.00 44.19 77 ALA A O 1
ATOM 594 N N . PRO A 1 78 ? -20.217 7.799 14.435 1.00 49.59 78 PRO A N 1
ATOM 595 C CA . PRO A 1 78 ? -20.462 8.348 15.772 1.00 49.59 78 PRO A CA 1
ATOM 596 C C . PRO A 1 78 ? -20.751 7.279 16.833 1.00 49.59 78 PRO A C 1
ATOM 598 O O . PRO A 1 78 ? -21.284 6.203 16.474 1.00 49.59 78 PRO A O 1
#